Protein AF-A0A968TWA9-F1 (afdb_monomer_lite)

Secondary structure (DSSP, 8-state):
--SHHHHHHHHHHHHTB-TT--B---TT-EEEEEE-HHHHSPTTTS-SSSTTPPPHHHHHHHHHHHHHHGGGGTEEEEEEEE-SSPPEETTTEE----EEEEEEEPPP-

Foldseek 3Di:
DQVLVVPLLVQLCVQQADPVRDGDDDQPAKDWDKADLLVQPDPPQQDDDPQSAHDPVSSVVSVVVSQVCSVVSQWDWPDKDWDPAADAGPPRDGGYTMMIIITTGHDDD

Radius of gyration: 15.69 Å; chains: 1; bounding box: 40×24×42 Å

Sequence (109 aa):
MDQAKLAIPAAVRWLRQDDAGDAVANPSRGIITLIKPQYEAPPGMVHGKAGGILSDALTTEVVEQVLAQMPDWGIKVEGCIPSPIRGSAAGGKPGNQEYLAWGRVVGDS

pLDDT: mean 82.44, std 12.99, range [46.03, 97.94]

Structure (mmCIF, N/CA/C/O backbone):
data_AF-A0A968TWA9-F1
#
_entry.id   AF-A0A968TWA9-F1
#
loop_
_atom_site.group_PDB
_atom_site.id
_atom_site.type_symbol
_atom_site.label_atom_id
_atom_site.label_alt_id
_atom_site.label_comp_id
_atom_site.label_asym_id
_atom_site.label_entity_id
_atom_site.label_seq_id
_atom_site.pdbx_PDB_ins_code
_atom_site.Cartn_x
_atom_site.Cartn_y
_atom_site.Cartn_z
_atom_site.occupancy
_atom_site.B_iso_or_equiv
_atom_site.auth_seq_id
_atom_site.auth_comp_id
_atom_site.auth_asym_id
_atom_site.auth_atom_id
_atom_site.pdbx_PDB_model_num
ATOM 1 N N . MET A 1 1 ? -9.515 10.887 -1.932 1.00 56.19 1 MET A N 1
ATOM 2 C CA . MET A 1 1 ? -8.682 11.135 -3.129 1.00 56.19 1 MET A CA 1
ATOM 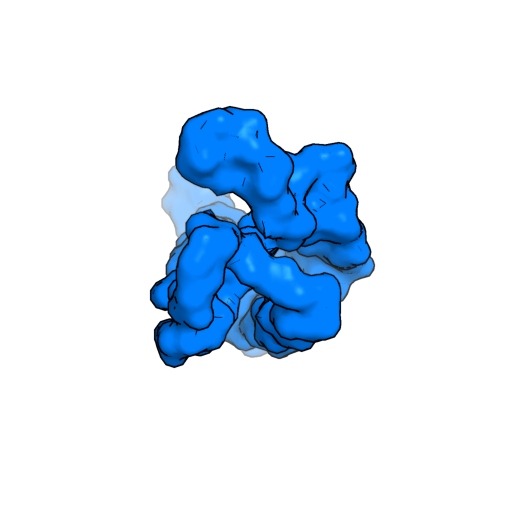3 C C . MET A 1 1 ? -7.687 10.010 -3.114 1.00 56.19 1 MET A C 1
ATOM 5 O O . MET A 1 1 ? -6.975 9.934 -2.126 1.00 56.19 1 MET A O 1
ATOM 9 N N . ASP A 1 2 ? -7.700 9.151 -4.128 1.00 74.06 2 ASP A N 1
ATOM 10 C CA . ASP A 1 2 ? -6.810 7.989 -4.188 1.00 74.06 2 ASP A CA 1
ATOM 11 C C . ASP A 1 2 ? -5.353 8.469 -4.324 1.00 74.06 2 ASP A C 1
ATOM 13 O O . ASP A 1 2 ? -4.989 9.067 -5.343 1.00 74.06 2 ASP A O 1
ATOM 17 N N . GLN A 1 3 ? -4.558 8.338 -3.260 1.00 75.50 3 GLN A N 1
ATOM 18 C CA . GLN A 1 3 ? -3.181 8.834 -3.222 1.00 75.50 3 GLN A CA 1
ATOM 19 C C . GLN A 1 3 ? -2.222 7.854 -3.887 1.00 75.50 3 GLN A C 1
ATOM 21 O O . GLN A 1 3 ? -1.278 8.289 -4.557 1.00 75.50 3 GLN A O 1
ATOM 26 N N . ALA A 1 4 ? -2.470 6.550 -3.745 1.00 68.81 4 ALA A N 1
ATOM 27 C CA . ALA A 1 4 ? -1.684 5.505 -4.387 1.00 68.81 4 ALA A CA 1
ATOM 28 C C . ALA A 1 4 ? -1.630 5.709 -5.910 1.00 68.81 4 ALA A C 1
ATOM 30 O O . ALA A 1 4 ? -0.547 5.667 -6.503 1.00 68.81 4 ALA A O 1
ATOM 31 N N . LYS A 1 5 ? -2.765 6.085 -6.512 1.00 78.69 5 LYS A N 1
ATOM 32 C CA . LYS A 1 5 ? -2.887 6.429 -7.934 1.00 78.69 5 LYS A CA 1
ATOM 33 C C . LYS A 1 5 ? -1.986 7.578 -8.395 1.00 78.69 5 LYS A C 1
ATOM 35 O O . LYS A 1 5 ? -1.680 7.677 -9.580 1.00 78.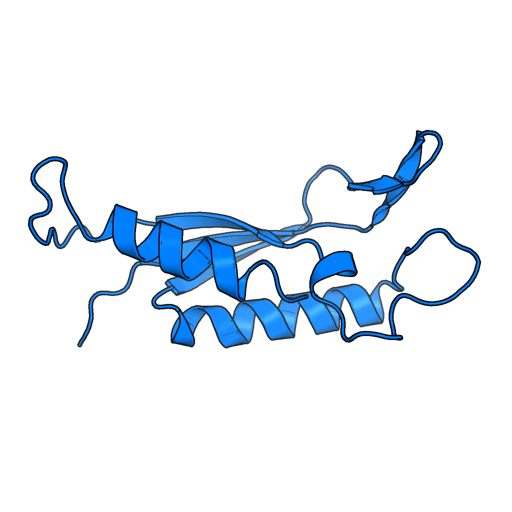69 5 LYS A O 1
ATOM 40 N N . LEU A 1 6 ? -1.565 8.467 -7.498 1.00 78.19 6 LEU A N 1
ATOM 41 C CA . LEU A 1 6 ? -0.683 9.589 -7.836 1.00 78.19 6 LEU A CA 1
ATOM 42 C C . LEU A 1 6 ? 0.786 9.254 -7.577 1.00 78.19 6 LEU A C 1
ATOM 44 O O . LEU A 1 6 ? 1.647 9.561 -8.400 1.00 78.19 6 LEU A O 1
ATOM 48 N N . ALA A 1 7 ? 1.076 8.627 -6.437 1.00 84.69 7 ALA A N 1
ATOM 49 C CA . ALA A 1 7 ? 2.443 8.368 -6.002 1.00 84.69 7 ALA A CA 1
ATOM 50 C C . ALA A 1 7 ? 3.107 7.223 -6.782 1.00 84.69 7 ALA A C 1
ATOM 52 O O . ALA A 1 7 ? 4.279 7.327 -7.150 1.00 84.69 7 ALA A O 1
ATOM 53 N N . ILE A 1 8 ? 2.371 6.140 -7.058 1.00 86.50 8 ILE A N 1
ATOM 54 C CA . ILE A 1 8 ? 2.941 4.931 -7.667 1.00 86.50 8 ILE A CA 1
ATOM 55 C C . ILE A 1 8 ? 3.383 5.178 -9.116 1.00 86.50 8 ILE A C 1
ATOM 57 O O . ILE A 1 8 ? 4.540 4.873 -9.414 1.00 86.50 8 ILE A O 1
ATOM 61 N N . PRO A 1 9 ? 2.576 5.790 -10.007 1.00 86.75 9 PRO A N 1
ATOM 62 C CA . PRO A 1 9 ? 3.028 6.065 -11.372 1.00 86.75 9 PRO A CA 1
ATOM 63 C C . PRO A 1 9 ? 4.264 6.974 -11.434 1.00 86.75 9 PRO A C 1
ATOM 65 O O . PRO A 1 9 ? 5.150 6.765 -12.264 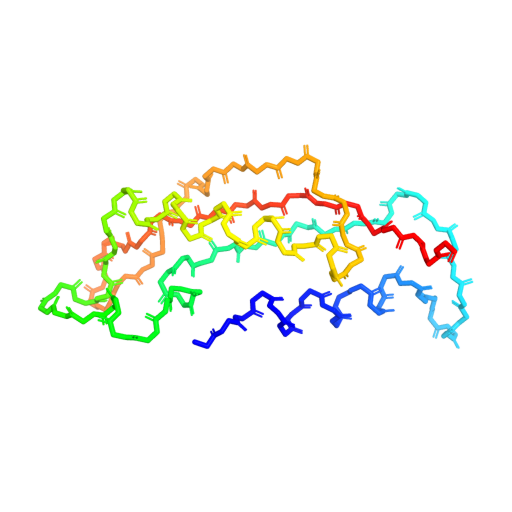1.00 86.75 9 PRO A O 1
ATOM 68 N N . ALA A 1 10 ? 4.365 7.956 -10.530 1.00 87.50 10 ALA A N 1
ATOM 69 C CA . ALA A 1 10 ? 5.542 8.816 -10.432 1.00 87.50 10 ALA A CA 1
ATOM 70 C C . ALA A 1 10 ? 6.793 8.023 -10.017 1.00 87.50 10 ALA A C 1
ATOM 72 O O . ALA A 1 10 ? 7.835 8.134 -10.667 1.00 87.50 10 ALA A O 1
ATOM 73 N N . ALA A 1 11 ? 6.677 7.170 -8.994 1.00 87.94 11 ALA A N 1
ATOM 74 C CA . ALA A 1 11 ? 7.769 6.307 -8.551 1.00 87.94 11 ALA A CA 1
ATOM 75 C C . ALA A 1 11 ? 8.203 5.314 -9.642 1.00 87.94 11 ALA A C 1
ATOM 77 O O . ALA A 1 11 ? 9.396 5.127 -9.869 1.00 87.94 11 ALA A O 1
ATOM 78 N N . VAL A 1 12 ? 7.247 4.722 -10.363 1.00 86.88 12 VAL A N 1
ATOM 79 C CA . VAL A 1 12 ? 7.518 3.821 -11.493 1.00 86.88 12 VAL A CA 1
ATOM 80 C C . VAL A 1 12 ? 8.287 4.538 -12.596 1.00 86.88 12 VAL A C 1
ATOM 82 O O . VAL A 1 12 ? 9.267 3.992 -13.099 1.00 86.88 12 VAL A O 1
ATOM 85 N N . ARG A 1 13 ? 7.907 5.776 -12.940 1.00 85.94 13 ARG A N 1
ATOM 86 C CA . ARG A 1 13 ? 8.647 6.587 -13.915 1.00 85.94 13 ARG A CA 1
ATOM 87 C C . ARG A 1 13 ? 10.108 6.772 -13.495 1.00 85.94 13 ARG A C 1
ATOM 89 O O . ARG A 1 13 ? 10.990 6.531 -14.314 1.00 85.94 13 ARG A O 1
ATOM 96 N N . TRP A 1 14 ? 10.367 7.153 -12.242 1.00 85.25 14 TRP A N 1
ATOM 97 C CA . TRP A 1 14 ? 11.736 7.313 -11.731 1.00 85.25 14 TRP A CA 1
ATOM 98 C C . TRP A 1 14 ? 12.522 6.004 -11.776 1.00 85.25 14 TRP A C 1
ATOM 100 O O . TRP A 1 14 ? 13.672 5.973 -12.197 1.00 85.25 14 TRP A O 1
ATOM 110 N N . LEU A 1 15 ? 11.885 4.896 -11.402 1.00 85.31 15 LEU A N 1
ATOM 111 C CA . LEU A 1 15 ? 12.520 3.583 -11.373 1.00 85.31 15 LEU A CA 1
ATOM 112 C C . LEU A 1 15 ? 12.722 2.958 -12.755 1.00 85.31 15 LEU A C 1
ATOM 114 O O . LEU A 1 15 ? 13.403 1.942 -12.850 1.00 85.31 15 LEU A O 1
ATOM 118 N N . ARG A 1 16 ? 12.187 3.520 -13.836 1.00 82.69 16 ARG A N 1
ATOM 119 C CA . ARG A 1 16 ? 12.453 3.026 -15.197 1.00 82.69 16 ARG A CA 1
ATOM 120 C C . ARG A 1 16 ? 13.620 3.729 -15.882 1.00 82.69 16 ARG A C 1
ATOM 122 O O . ARG A 1 16 ? 14.049 3.266 -16.932 1.00 82.69 16 ARG A O 1
ATOM 129 N N . GLN A 1 17 ? 14.137 4.802 -15.291 1.00 81.25 17 GLN A N 1
ATOM 130 C CA . GLN A 1 17 ? 15.170 5.647 -15.887 1.00 81.25 17 GLN A CA 1
ATOM 131 C C . GLN A 1 17 ? 16.464 5.605 -15.056 1.00 81.25 17 GLN A C 1
ATOM 133 O O . GLN A 1 17 ? 16.432 5.243 -13.876 1.00 81.25 17 GLN A O 1
ATOM 138 N N . ASP A 1 18 ? 17.618 5.880 -15.657 1.00 76.25 18 ASP A N 1
ATOM 139 C CA . ASP A 1 18 ? 18.845 6.226 -14.924 1.00 76.25 18 ASP A CA 1
ATOM 140 C C . ASP A 1 18 ? 18.981 7.745 -14.727 1.00 76.25 18 ASP A C 1
ATOM 142 O O . ASP A 1 18 ? 18.081 8.512 -15.072 1.00 76.25 18 ASP A O 1
ATOM 146 N N . ASP A 1 19 ? 20.107 8.182 -14.156 1.00 75.06 19 ASP A N 1
ATOM 147 C CA . ASP A 1 19 ? 20.394 9.598 -13.896 1.00 75.06 19 ASP A CA 1
ATOM 148 C C . ASP A 1 19 ? 20.480 10.441 -15.185 1.00 75.06 19 ASP A C 1
ATOM 150 O O . ASP A 1 19 ? 20.312 11.660 -15.133 1.00 75.06 19 ASP A O 1
ATOM 154 N N . ALA A 1 20 ? 20.721 9.807 -16.341 1.00 76.69 20 ALA A N 1
ATOM 155 C CA . ALA A 1 20 ? 20.717 10.447 -17.656 1.00 76.69 20 ALA A CA 1
ATOM 156 C C . ALA A 1 20 ? 19.315 10.479 -18.297 1.00 76.69 20 ALA A C 1
ATOM 158 O O . ALA A 1 20 ? 19.099 11.202 -19.271 1.00 76.69 20 ALA A O 1
ATOM 159 N N . GLY A 1 21 ? 18.344 9.759 -17.725 1.00 72.56 21 GLY A N 1
ATOM 160 C CA . GLY A 1 21 ? 16.976 9.647 -18.227 1.00 72.56 21 GLY A CA 1
ATOM 161 C C . GLY A 1 21 ? 16.760 8.483 -19.197 1.00 72.56 21 GLY A C 1
ATOM 162 O O . GLY A 1 21 ? 15.646 8.330 -19.710 1.00 72.56 21 GLY A O 1
ATOM 163 N N . ASP A 1 22 ? 17.782 7.658 -19.430 1.00 75.38 22 ASP A N 1
ATOM 164 C CA . ASP A 1 22 ? 17.717 6.520 -20.340 1.00 75.38 22 ASP A CA 1
ATOM 165 C C . ASP A 1 22 ? 16.972 5.349 -19.697 1.00 75.38 22 ASP A C 1
ATOM 167 O O . ASP A 1 22 ? 17.019 5.129 -18.484 1.00 75.38 22 ASP A O 1
ATOM 171 N N . ALA A 1 23 ? 16.240 4.587 -20.512 1.00 72.69 23 ALA A N 1
ATOM 172 C CA . ALA A 1 23 ? 15.473 3.449 -20.023 1.00 72.69 23 ALA A CA 1
ATOM 173 C C . ALA A 1 23 ? 16.409 2.334 -19.525 1.00 72.69 23 ALA A C 1
ATOM 175 O O . ALA A 1 23 ? 17.236 1.823 -20.280 1.00 72.69 23 ALA A O 1
ATOM 176 N N . VAL A 1 24 ? 16.228 1.897 -18.276 1.00 68.69 24 VAL A N 1
ATOM 177 C CA . VAL A 1 24 ? 17.010 0.806 -17.681 1.00 68.69 24 VAL A CA 1
ATOM 178 C C . VAL A 1 24 ? 16.101 -0.345 -17.278 1.00 68.69 24 VAL A C 1
ATOM 180 O O . VAL A 1 24 ? 15.308 -0.247 -16.340 1.00 68.69 24 VAL A O 1
ATOM 183 N N . ALA A 1 25 ? 16.276 -1.487 -17.943 1.00 62.78 25 ALA A N 1
ATOM 184 C CA . ALA A 1 25 ? 15.689 -2.745 -17.507 1.00 62.78 25 ALA A CA 1
ATOM 185 C C . ALA A 1 25 ? 16.510 -3.306 -16.336 1.00 62.78 25 ALA A C 1
ATOM 187 O O . ALA A 1 25 ? 17.590 -3.862 -16.527 1.00 62.78 25 ALA A O 1
ATOM 188 N N . ASN A 1 26 ? 16.008 -3.158 -15.109 1.00 69.00 26 ASN A N 1
ATOM 189 C CA . ASN A 1 26 ? 16.610 -3.772 -13.930 1.00 69.00 26 ASN A CA 1
ATOM 190 C C . ASN A 1 26 ? 15.534 -4.524 -13.122 1.00 69.00 26 ASN A C 1
ATOM 192 O O . ASN A 1 26 ? 14.684 -3.883 -12.499 1.00 69.00 26 ASN A O 1
ATOM 196 N N . PRO A 1 27 ? 15.571 -5.871 -13.097 1.00 63.41 27 PRO A N 1
ATOM 197 C CA . PRO A 1 27 ? 14.553 -6.696 -12.442 1.00 63.41 27 PRO A CA 1
ATOM 198 C C . PRO A 1 27 ? 14.538 -6.562 -10.909 1.00 63.41 27 PRO A C 1
ATOM 200 O O . PRO A 1 27 ? 13.596 -7.033 -10.270 1.00 63.41 27 PRO A O 1
ATOM 203 N N . SER A 1 28 ? 15.554 -5.918 -10.329 1.00 71.06 28 SER A N 1
ATOM 204 C CA . SER A 1 28 ? 15.691 -5.646 -8.895 1.00 71.06 28 SER A CA 1
ATOM 205 C C . SER A 1 28 ? 14.995 -4.352 -8.457 1.00 71.06 28 SER A C 1
ATOM 207 O O . SER A 1 28 ? 14.968 -4.054 -7.265 1.00 71.06 28 SER A O 1
ATOM 209 N N . ARG A 1 29 ? 14.460 -3.552 -9.391 1.00 84.25 29 ARG A N 1
ATOM 210 C CA . ARG A 1 29 ? 13.791 -2.285 -9.068 1.00 84.25 29 ARG A CA 1
ATOM 211 C C . ARG A 1 29 ? 12.345 -2.526 -8.627 1.00 84.25 29 ARG A C 1
ATOM 213 O O . ARG A 1 29 ? 11.559 -3.188 -9.304 1.00 84.25 29 ARG A O 1
ATOM 220 N N . GLY A 1 30 ? 11.987 -1.952 -7.488 1.00 89.69 30 GLY A N 1
ATOM 221 C CA . GLY A 1 30 ? 10.652 -2.050 -6.914 1.00 89.69 30 GLY A CA 1
ATOM 222 C C . GLY A 1 30 ? 10.417 -0.982 -5.859 1.00 89.69 30 GLY A C 1
ATOM 223 O O . GLY A 1 30 ? 11.310 -0.193 -5.547 1.00 89.69 30 GLY A O 1
ATOM 224 N N . ILE A 1 31 ? 9.205 -0.965 -5.320 1.00 92.62 31 ILE A N 1
ATOM 225 C CA . ILE A 1 31 ? 8.774 -0.020 -4.294 1.00 92.62 31 ILE A CA 1
ATOM 226 C C . ILE A 1 31 ? 8.237 -0.763 -3.082 1.00 92.62 31 ILE A C 1
ATOM 228 O O . ILE A 1 31 ? 7.553 -1.778 -3.214 1.00 92.62 31 ILE A O 1
ATOM 232 N N . ILE A 1 32 ? 8.494 -0.201 -1.904 1.00 94.62 32 ILE A N 1
ATOM 233 C CA . ILE A 1 32 ? 7.662 -0.430 -0.727 1.00 94.62 32 ILE A CA 1
ATOM 234 C C . ILE A 1 32 ? 6.811 0.824 -0.563 1.00 94.62 32 ILE A C 1
ATOM 236 O O . ILE A 1 32 ? 7.354 1.915 -0.396 1.00 94.62 32 ILE A O 1
ATOM 240 N N . THR A 1 33 ? 5.491 0.678 -0.634 1.00 94.38 33 THR A N 1
ATOM 241 C CA . THR A 1 33 ? 4.544 1.784 -0.448 1.00 94.38 33 THR A CA 1
ATOM 242 C C . THR A 1 33 ? 3.674 1.557 0.780 1.00 94.38 33 THR A C 1
ATOM 244 O O . THR A 1 33 ? 3.335 0.422 1.118 1.00 94.38 33 THR A O 1
ATOM 247 N N . LEU A 1 34 ? 3.326 2.651 1.453 1.00 95.19 34 LEU A N 1
ATOM 248 C CA . LEU A 1 34 ? 2.439 2.658 2.606 1.00 95.19 34 LEU A CA 1
ATOM 249 C C . LEU A 1 34 ? 1.019 2.984 2.137 1.00 95.19 34 LEU A C 1
ATOM 251 O O . LEU A 1 34 ? 0.726 4.122 1.775 1.00 95.19 34 LEU A O 1
ATOM 255 N N . ILE A 1 35 ? 0.139 1.989 2.166 1.00 94.56 35 ILE A N 1
ATOM 256 C CA . ILE A 1 35 ? -1.286 2.140 1.885 1.00 94.56 35 ILE A CA 1
ATOM 257 C C . ILE A 1 35 ? -1.963 2.649 3.155 1.00 94.56 35 ILE A C 1
ATOM 259 O O . ILE A 1 35 ? -1.853 2.037 4.224 1.00 94.56 35 ILE A O 1
ATOM 263 N N . LYS A 1 36 ? -2.675 3.770 3.024 1.00 92.00 36 LYS A N 1
ATOM 264 C CA . LYS A 1 36 ? -3.410 4.431 4.106 1.00 92.00 36 LYS A CA 1
ATOM 265 C C . LYS A 1 36 ? -4.907 4.400 3.807 1.00 92.00 36 LYS A C 1
ATOM 267 O O . LYS A 1 36 ? -5.411 5.350 3.204 1.00 92.00 36 LYS A O 1
ATOM 272 N N . PRO A 1 37 ? -5.636 3.345 4.214 1.00 90.88 37 PRO A N 1
ATOM 273 C CA . PRO A 1 37 ? -7.003 3.099 3.750 1.00 90.88 37 PRO A CA 1
ATOM 274 C C . PRO A 1 37 ? -7.963 4.276 3.973 1.00 90.88 37 PRO A C 1
ATOM 276 O O . PRO A 1 37 ? -8.839 4.529 3.157 1.00 90.88 37 PRO A O 1
ATOM 279 N N . GLN A 1 38 ? -7.750 5.080 5.017 1.00 87.19 38 GLN A N 1
ATOM 280 C CA . GLN A 1 38 ? -8.533 6.285 5.307 1.00 87.19 38 GLN A CA 1
ATOM 281 C C . GLN A 1 38 ? -8.443 7.399 4.251 1.00 87.19 38 GLN A C 1
ATOM 283 O O . GLN A 1 38 ? -9.288 8.292 4.243 1.00 87.19 38 GLN A O 1
ATOM 288 N N . TYR A 1 39 ? -7.425 7.385 3.390 1.00 87.75 39 TYR A N 1
ATOM 289 C CA . TYR A 1 39 ? -7.297 8.325 2.273 1.00 87.75 39 TYR A CA 1
ATOM 290 C C . TYR A 1 39 ? -7.738 7.717 0.939 1.00 87.75 39 TYR A C 1
ATOM 292 O O . TYR A 1 39 ? -8.214 8.457 0.073 1.00 87.75 39 TYR A O 1
ATOM 300 N N . GLU A 1 40 ? -7.642 6.392 0.825 1.00 87.38 40 GLU A N 1
ATOM 301 C CA . GLU A 1 40 ? -8.004 5.623 -0.369 1.00 87.38 40 GLU A CA 1
ATOM 302 C C . GLU A 1 40 ? -9.503 5.283 -0.429 1.00 87.38 40 GLU A C 1
ATOM 304 O O . GLU A 1 40 ? -10.060 5.127 -1.514 1.00 87.38 40 GLU A O 1
ATOM 309 N N . ALA A 1 41 ? -10.183 5.224 0.722 1.00 85.31 41 ALA A N 1
ATOM 310 C CA . ALA A 1 41 ? -11.610 4.930 0.801 1.00 85.31 41 ALA A CA 1
ATOM 311 C C . ALA A 1 41 ? -12.470 5.943 0.007 1.00 85.31 41 ALA A C 1
ATOM 313 O O . ALA A 1 41 ? -12.155 7.144 -0.028 1.00 85.31 41 ALA A O 1
ATOM 314 N N . PRO A 1 42 ? -13.605 5.504 -0.579 1.00 78.25 42 PRO A N 1
ATOM 315 C CA . PRO A 1 42 ? -14.505 6.386 -1.312 1.00 78.25 42 PRO A CA 1
ATOM 316 C C . PRO A 1 42 ? -14.987 7.588 -0.476 1.00 78.25 42 PRO A C 1
ATOM 318 O O . PRO A 1 42 ? -15.235 7.455 0.732 1.00 78.25 42 PRO A O 1
ATOM 321 N N . PRO A 1 43 ? -15.179 8.770 -1.098 1.00 69.12 43 PRO A N 1
ATOM 322 C CA . PRO A 1 43 ? -15.737 9.934 -0.416 1.00 69.12 43 PRO A CA 1
ATOM 323 C C . PRO A 1 43 ? -17.063 9.592 0.278 1.00 69.12 43 PRO A C 1
ATOM 325 O O . PRO A 1 43 ? -17.944 8.983 -0.320 1.00 69.12 43 PRO A O 1
ATOM 328 N N . GLY A 1 44 ? -17.207 9.983 1.545 1.00 67.50 44 GLY A N 1
ATOM 329 C CA . GLY A 1 44 ? -18.410 9.707 2.341 1.00 67.50 44 GLY A CA 1
ATOM 330 C C . GLY A 1 44 ? -18.375 8.405 3.149 1.00 67.50 44 GLY A C 1
ATOM 331 O O . GLY A 1 44 ? -19.147 8.286 4.095 1.00 67.50 44 GLY A O 1
ATOM 332 N N . MET A 1 45 ? -17.444 7.480 2.882 1.00 68.38 45 MET A N 1
ATOM 333 C CA . MET A 1 45 ? -17.215 6.321 3.767 1.00 68.38 45 MET A CA 1
ATOM 334 C C . MET A 1 45 ? -16.373 6.672 4.997 1.00 68.38 45 MET A C 1
ATOM 336 O O . MET A 1 45 ? -16.435 6.007 6.027 1.00 68.38 45 MET A O 1
ATOM 340 N N . VAL A 1 46 ? -15.649 7.788 4.920 1.00 64.44 46 VAL A N 1
ATOM 341 C CA . VAL A 1 46 ? -14.912 8.392 6.033 1.00 64.44 46 VAL A CA 1
ATOM 342 C C . VAL A 1 46 ? -15.767 9.496 6.668 1.00 64.44 46 VAL A C 1
ATOM 344 O O . VAL A 1 46 ? -15.351 10.650 6.730 1.00 64.44 46 VAL A O 1
ATOM 347 N N . HIS A 1 47 ? -17.023 9.225 7.032 1.00 46.41 47 HIS A N 1
ATOM 348 C CA . HIS A 1 47 ? -17.896 10.220 7.674 1.00 46.41 47 HIS A CA 1
ATOM 349 C C . HIS A 1 47 ? -18.490 9.691 8.981 1.00 46.41 47 HIS A C 1
ATOM 351 O O . HIS A 1 47 ? -19.246 8.726 8.995 1.00 46.41 47 HIS A O 1
ATOM 357 N N . GLY A 1 48 ? -18.191 10.395 10.081 1.00 47.31 48 GLY A N 1
ATOM 358 C CA . GLY A 1 48 ? -18.902 10.261 11.355 1.00 47.31 48 GLY A CA 1
ATOM 359 C C . GLY A 1 48 ? -17.996 10.135 12.581 1.00 47.31 48 GLY A C 1
ATOM 360 O O . GLY A 1 48 ? -17.307 9.139 12.732 1.00 47.31 48 GLY A O 1
ATOM 361 N N . LYS A 1 49 ? -18.057 11.150 13.463 1.00 46.97 49 LYS A N 1
ATOM 362 C CA . LYS A 1 49 ? -17.766 11.220 14.923 1.00 46.97 49 LYS A CA 1
ATOM 363 C C . LYS A 1 49 ? -16.469 10.624 15.521 1.00 46.97 49 LYS A C 1
ATOM 365 O O . LYS A 1 49 ? -16.075 11.075 16.591 1.00 46.97 49 LYS A O 1
ATOM 370 N N . ALA A 1 50 ? -15.769 9.708 14.858 1.00 54.69 50 ALA A N 1
ATOM 371 C CA . ALA A 1 50 ? -14.563 9.018 15.325 1.00 54.69 50 ALA A CA 1
ATOM 372 C C . ALA A 1 50 ? -13.311 9.398 14.508 1.00 54.69 50 ALA A C 1
ATOM 374 O O . ALA A 1 50 ? -12.457 8.562 14.240 1.00 54.69 50 ALA A O 1
ATOM 375 N N . GLY A 1 51 ? -13.210 10.657 14.064 1.00 60.38 51 GLY A N 1
ATOM 376 C CA . GLY A 1 51 ? -11.965 11.211 13.510 1.00 60.38 51 GLY A CA 1
ATOM 377 C C . GLY A 1 51 ? -11.418 10.541 12.241 1.00 60.38 51 GLY A C 1
ATOM 378 O O . GLY A 1 51 ? -10.229 10.674 11.976 1.00 60.38 51 GLY A O 1
ATOM 379 N N . GLY A 1 52 ? -12.250 9.831 11.471 1.00 72.69 52 GLY A N 1
ATOM 380 C CA . GLY A 1 52 ? -11.824 9.155 10.239 1.00 72.69 52 GLY A CA 1
ATOM 381 C C . GLY A 1 52 ? -11.195 7.773 10.445 1.00 72.69 52 GLY A C 1
ATOM 382 O O . GLY A 1 52 ? -10.391 7.348 9.619 1.00 72.69 52 GLY A O 1
ATOM 383 N N . ILE A 1 53 ? -11.535 7.080 11.538 1.00 80.81 53 ILE A N 1
ATOM 384 C CA . ILE A 1 53 ? -11.183 5.669 11.756 1.00 80.81 53 ILE A CA 1
ATOM 385 C C . ILE A 1 53 ? -12.152 4.757 10.984 1.00 80.81 53 ILE A C 1
ATOM 387 O O . ILE A 1 53 ? -13.368 4.914 11.089 1.00 80.81 53 ILE A O 1
ATOM 391 N N . LEU A 1 54 ? -11.609 3.806 10.226 1.00 83.75 54 LEU A N 1
ATOM 392 C CA . LEU A 1 54 ? -12.332 2.793 9.463 1.00 83.75 54 LEU A CA 1
ATOM 393 C C . LEU A 1 54 ? -12.557 1.528 10.299 1.00 83.75 54 LEU A C 1
ATOM 395 O O . LEU A 1 54 ? -11.803 1.231 11.225 1.00 83.75 54 LEU A O 1
ATOM 399 N N . SER A 1 55 ? -13.595 0.765 9.949 1.00 85.19 55 SER A N 1
ATOM 400 C CA . SER A 1 55 ? -13.753 -0.601 10.459 1.00 85.19 55 SER A CA 1
ATOM 401 C C . SER A 1 55 ? -12.695 -1.523 9.852 1.00 85.19 55 SER A C 1
ATOM 403 O O . SER A 1 55 ? -12.204 -1.260 8.753 1.00 85.19 55 SER A O 1
ATOM 405 N N . ASP A 1 56 ? -12.374 -2.626 10.528 1.00 84.50 56 ASP A N 1
ATOM 406 C CA . ASP A 1 56 ? -11.400 -3.599 10.016 1.00 84.50 56 ASP A CA 1
ATOM 407 C C . ASP A 1 56 ? -11.846 -4.185 8.664 1.00 84.50 56 ASP A C 1
ATOM 409 O O . ASP A 1 56 ? -11.040 -4.278 7.745 1.00 84.50 56 ASP A O 1
ATOM 413 N N . ALA A 1 57 ? -13.143 -4.475 8.502 1.00 87.62 57 ALA A N 1
ATOM 414 C CA . ALA A 1 57 ? -13.700 -4.983 7.246 1.00 87.62 57 ALA A CA 1
ATOM 415 C C . ALA A 1 57 ? -13.508 -3.996 6.082 1.00 87.62 57 ALA A C 1
ATOM 417 O O . ALA A 1 57 ? -13.003 -4.374 5.028 1.00 87.62 57 ALA A O 1
ATOM 418 N N . LEU A 1 58 ? -13.842 -2.718 6.297 1.00 88.12 58 LEU A N 1
ATOM 419 C CA . LEU A 1 58 ? -13.659 -1.676 5.282 1.00 88.12 58 LEU A CA 1
ATOM 420 C C . LEU A 1 58 ? -12.174 -1.394 5.017 1.00 88.12 58 LEU A C 1
ATOM 422 O O . LEU A 1 58 ? -11.783 -1.102 3.893 1.00 88.12 58 LEU A O 1
ATOM 426 N N . THR A 1 59 ? -11.334 -1.497 6.047 1.00 90.25 59 THR A N 1
ATOM 427 C CA . THR A 1 59 ? -9.879 -1.369 5.915 1.00 90.25 59 THR A CA 1
ATOM 428 C C . THR A 1 59 ? -9.335 -2.440 4.973 1.00 90.25 59 THR A C 1
ATOM 430 O O . THR A 1 59 ? -8.615 -2.103 4.036 1.00 90.25 59 THR A O 1
ATOM 433 N N . THR A 1 60 ? -9.692 -3.709 5.189 1.00 91.12 60 THR A N 1
ATOM 434 C CA . THR A 1 60 ? -9.272 -4.823 4.330 1.00 91.12 60 THR A CA 1
ATOM 435 C C . THR A 1 60 ? -9.763 -4.643 2.898 1.00 91.12 60 THR A C 1
ATOM 437 O O . THR A 1 60 ? -8.954 -4.722 1.979 1.00 91.12 60 THR A O 1
ATOM 440 N N . GLU A 1 61 ? -11.043 -4.315 2.708 1.00 93.12 61 GLU A N 1
ATOM 441 C CA . GLU A 1 61 ? -11.627 -4.102 1.379 1.00 93.12 61 GLU A CA 1
ATOM 442 C C . GLU A 1 61 ? -10.875 -3.019 0.590 1.00 93.12 61 GLU A C 1
ATOM 444 O O . GLU A 1 61 ? -10.496 -3.221 -0.563 1.00 93.12 61 GLU A O 1
ATOM 449 N N . VAL A 1 62 ? -10.605 -1.874 1.221 1.00 92.81 62 VAL A N 1
ATOM 450 C CA . VAL A 1 62 ? -9.890 -0.766 0.575 1.00 92.81 62 VAL A CA 1
ATOM 451 C C . VAL A 1 62 ? -8.451 -1.158 0.228 1.00 92.81 62 VAL A C 1
ATOM 453 O O . VAL A 1 62 ? -7.968 -0.820 -0.851 1.00 92.81 62 VAL A O 1
ATOM 456 N N . VAL A 1 63 ? -7.756 -1.891 1.105 1.00 95.31 63 VAL A N 1
ATOM 457 C CA . VAL A 1 63 ? -6.398 -2.383 0.813 1.00 95.31 63 VAL A CA 1
ATOM 458 C C . VAL A 1 63 ? -6.416 -3.321 -0.389 1.00 95.31 63 VAL A C 1
ATOM 460 O O . VAL A 1 63 ? -5.610 -3.147 -1.300 1.00 95.31 63 VAL A O 1
ATOM 463 N N . GLU A 1 64 ? -7.343 -4.276 -0.430 1.00 95.81 64 GLU A N 1
ATOM 464 C CA . GLU A 1 64 ? -7.481 -5.215 -1.546 1.00 95.81 64 GLU A CA 1
ATOM 465 C C . GLU A 1 64 ? -7.759 -4.492 -2.869 1.00 95.81 64 GLU A C 1
ATOM 467 O O . GLU A 1 64 ? -7.130 -4.801 -3.881 1.00 95.81 64 GLU A O 1
ATOM 472 N N . GLN A 1 65 ? -8.624 -3.474 -2.856 1.00 95.06 65 GLN A N 1
ATOM 473 C CA . GLN A 1 65 ? -8.906 -2.647 -4.032 1.00 95.06 65 GLN A CA 1
ATOM 474 C C . GLN A 1 65 ? -7.671 -1.887 -4.529 1.00 95.06 65 GLN A C 1
ATOM 476 O O . GLN A 1 65 ? -7.459 -1.793 -5.739 1.00 95.06 65 GLN A O 1
ATOM 481 N N . VAL A 1 66 ? -6.848 -1.345 -3.628 1.00 94.94 66 VAL A N 1
ATOM 482 C CA . VAL A 1 66 ? -5.602 -0.661 -4.010 1.00 94.94 66 VAL A CA 1
ATOM 483 C C . VAL A 1 66 ? -4.609 -1.660 -4.599 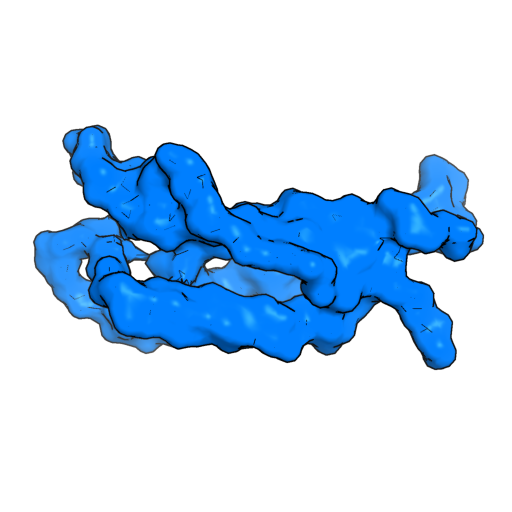1.00 94.94 66 VAL A C 1
ATOM 485 O O . VAL A 1 66 ? -4.070 -1.420 -5.677 1.00 94.94 66 VAL A O 1
ATOM 488 N N . LEU A 1 67 ? -4.401 -2.807 -3.942 1.00 96.12 67 LEU A N 1
ATOM 489 C CA . LEU A 1 67 ? -3.493 -3.854 -4.424 1.00 96.12 67 LEU A CA 1
ATOM 490 C C . LEU A 1 67 ? -3.903 -4.379 -5.807 1.00 96.12 67 LEU A C 1
ATOM 492 O O . LEU A 1 67 ? -3.037 -4.612 -6.648 1.00 96.12 67 LEU A O 1
ATOM 496 N N . ALA A 1 68 ? -5.207 -4.521 -6.060 1.00 95.56 68 ALA A N 1
ATOM 497 C CA . ALA A 1 68 ? -5.739 -4.958 -7.349 1.00 95.56 68 ALA A CA 1
ATOM 498 C C . ALA A 1 68 ? -5.504 -3.944 -8.484 1.00 95.56 68 ALA A C 1
ATOM 500 O O . ALA A 1 68 ? -5.419 -4.352 -9.638 1.00 95.56 68 ALA A O 1
ATOM 501 N N . GLN A 1 69 ? -5.367 -2.652 -8.171 1.00 94.44 69 GLN A N 1
ATOM 502 C CA . GLN A 1 69 ? -5.110 -1.585 -9.149 1.00 94.44 69 GLN A CA 1
ATOM 503 C C . GLN A 1 69 ? -3.618 -1.365 -9.436 1.00 94.44 69 GLN A C 1
ATOM 505 O O . GLN A 1 69 ? -3.262 -0.842 -10.488 1.00 94.44 69 GLN A O 1
ATOM 510 N N . MET A 1 70 ? -2.718 -1.774 -8.534 1.00 93.75 70 MET A N 1
ATOM 511 C CA . MET A 1 70 ? -1.269 -1.587 -8.705 1.00 93.75 70 MET A CA 1
ATOM 512 C C . MET A 1 70 ? -0.686 -2.148 -10.024 1.00 93.75 70 MET A C 1
ATOM 514 O O . MET A 1 70 ? 0.210 -1.498 -10.577 1.00 93.75 70 MET A O 1
ATOM 518 N N . PRO A 1 71 ? -1.166 -3.284 -10.575 1.00 92.81 71 PRO A N 1
ATOM 519 C CA . PRO A 1 71 ? -0.748 -3.766 -11.893 1.00 92.81 71 PRO A CA 1
ATOM 520 C C . PRO A 1 71 ? -0.995 -2.766 -13.024 1.00 92.81 71 PRO A C 1
ATOM 522 O O . PRO A 1 71 ? -0.111 -2.580 -13.861 1.00 92.81 71 PRO A O 1
ATOM 525 N N . ASP A 1 72 ? -2.125 -2.054 -13.001 1.00 92.19 72 ASP A N 1
ATOM 526 C CA . ASP A 1 72 ? -2.458 -1.023 -13.995 1.00 92.19 72 ASP A CA 1
ATOM 527 C C . ASP A 1 72 ? -1.499 0.177 -13.923 1.00 92.19 72 ASP A C 1
ATOM 529 O O . ASP A 1 72 ? -1.398 0.972 -14.857 1.00 92.19 72 ASP A O 1
ATOM 533 N N . TRP A 1 73 ? -0.763 0.306 -12.816 1.00 91.19 73 TRP A N 1
ATOM 534 C CA . TRP A 1 73 ? 0.266 1.325 -12.610 1.00 91.19 73 TRP A CA 1
ATOM 535 C C . TRP A 1 73 ? 1.686 0.806 -12.858 1.00 91.19 73 TRP A C 1
ATOM 537 O O . TRP A 1 73 ? 2.650 1.499 -12.543 1.00 91.19 73 TRP A O 1
ATOM 547 N N . GLY A 1 74 ? 1.840 -0.394 -13.427 1.00 90.38 74 GLY A N 1
ATOM 548 C CA . GLY A 1 74 ? 3.143 -0.968 -13.768 1.00 90.38 74 GLY A CA 1
ATOM 549 C C . GLY A 1 74 ? 3.870 -1.615 -12.587 1.00 90.38 74 GLY A C 1
ATOM 550 O O . GLY A 1 74 ? 5.093 -1.780 -12.636 1.00 90.38 74 GLY A O 1
ATOM 551 N N . ILE A 1 75 ? 3.142 -1.994 -11.531 1.00 92.81 75 ILE A N 1
ATOM 552 C CA . ILE A 1 75 ? 3.686 -2.719 -10.381 1.00 92.81 75 ILE A CA 1
ATOM 553 C C . ILE A 1 75 ? 3.087 -4.120 -10.288 1.00 92.81 75 ILE A C 1
ATOM 555 O O . ILE A 1 75 ? 1.886 -4.294 -10.099 1.00 92.81 75 ILE A O 1
ATOM 559 N N . LYS A 1 76 ? 3.947 -5.138 -10.287 1.00 93.31 76 LYS A N 1
ATOM 560 C CA . LYS A 1 76 ? 3.567 -6.469 -9.816 1.00 93.31 76 LYS A CA 1
ATOM 561 C C . LYS A 1 76 ? 3.726 -6.524 -8.299 1.00 93.31 76 LYS A C 1
ATOM 563 O O . LYS A 1 76 ? 4.849 -6.466 -7.799 1.00 93.31 76 LYS A O 1
ATOM 568 N N . VAL A 1 77 ? 2.617 -6.659 -7.579 1.00 95.56 77 VAL A N 1
ATOM 569 C CA . VAL A 1 77 ? 2.615 -6.858 -6.122 1.00 95.56 77 VAL A CA 1
ATOM 570 C C . VAL A 1 77 ? 3.177 -8.242 -5.795 1.00 95.56 77 VAL A C 1
ATOM 572 O O . VAL A 1 77 ? 2.720 -9.242 -6.341 1.00 95.56 77 VAL A O 1
ATOM 575 N N . GLU A 1 78 ? 4.166 -8.298 -4.903 1.00 95.62 78 GLU A N 1
ATOM 576 C CA . GLU A 1 78 ? 4.789 -9.553 -4.450 1.00 95.62 78 GLU A CA 1
ATOM 577 C C . GLU A 1 78 ? 4.437 -9.863 -2.982 1.00 95.62 78 GLU A C 1
ATOM 579 O O . GLU A 1 78 ? 4.539 -11.006 -2.544 1.00 95.62 78 GLU A O 1
ATOM 584 N N . GLY A 1 79 ? 4.001 -8.865 -2.206 1.00 96.50 79 GLY A N 1
ATOM 585 C CA . GLY A 1 79 ? 3.529 -9.079 -0.842 1.00 96.50 79 GLY A CA 1
ATOM 586 C C . GLY A 1 79 ? 2.958 -7.823 -0.194 1.00 96.50 79 GLY A C 1
ATOM 587 O O . GLY A 1 79 ? 3.281 -6.701 -0.582 1.00 96.50 79 GLY A O 1
ATOM 588 N N . CYS A 1 80 ? 2.118 -8.023 0.818 1.00 97.94 80 CYS A N 1
ATOM 589 C CA . CYS A 1 80 ? 1.552 -6.957 1.633 1.00 97.94 80 CYS A CA 1
ATOM 590 C C . CYS A 1 80 ? 1.460 -7.418 3.089 1.00 97.94 80 CYS A C 1
ATOM 592 O O . CYS A 1 80 ? 1.038 -8.542 3.358 1.00 97.94 80 CYS A O 1
ATOM 594 N N . ILE A 1 81 ? 1.842 -6.551 4.024 1.00 97.31 81 ILE A N 1
ATOM 595 C CA . ILE A 1 81 ? 1.742 -6.805 5.466 1.00 97.31 81 ILE A CA 1
ATOM 596 C C . ILE A 1 81 ? 1.101 -5.607 6.174 1.00 97.31 81 ILE A C 1
ATOM 598 O O . ILE A 1 81 ? 1.222 -4.479 5.689 1.00 97.31 81 ILE A O 1
ATOM 602 N N . PRO A 1 82 ? 0.451 -5.799 7.333 1.00 96.25 82 PRO A N 1
ATOM 603 C CA . PRO A 1 82 ? 0.094 -4.673 8.184 1.00 96.25 82 PRO A CA 1
ATOM 604 C C . PRO A 1 82 ? 1.362 -3.947 8.654 1.00 96.25 82 PRO A C 1
ATOM 606 O O . PRO A 1 82 ? 2.357 -4.569 9.028 1.00 96.25 82 PRO A O 1
ATOM 609 N N . SER A 1 83 ? 1.320 -2.616 8.657 1.00 93.38 83 SER A N 1
ATOM 610 C CA . SER A 1 83 ? 2.337 -1.786 9.300 1.00 93.38 83 SER A CA 1
ATOM 611 C C . SER A 1 83 ? 2.433 -2.139 10.793 1.00 93.38 83 SER A C 1
ATOM 613 O O . SER A 1 83 ? 1.394 -2.289 11.447 1.00 93.38 83 SER A O 1
ATOM 615 N N . PRO A 1 84 ? 3.647 -2.215 11.371 1.00 92.50 84 PRO A N 1
ATOM 616 C CA . PRO A 1 84 ? 3.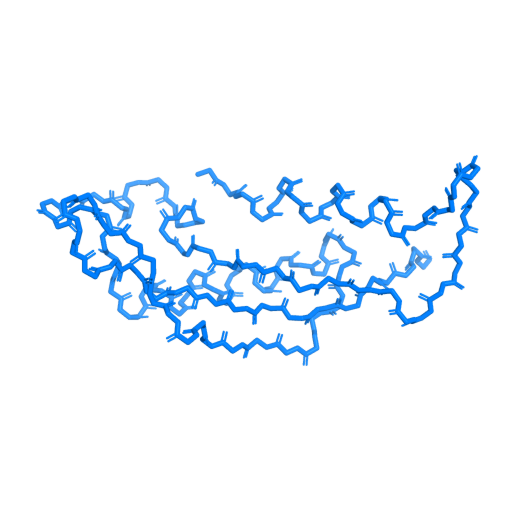830 -2.495 12.797 1.00 92.50 84 PRO A CA 1
ATOM 617 C C . PRO A 1 84 ? 3.313 -1.362 13.695 1.00 92.50 84 PRO A C 1
ATOM 619 O O . PRO A 1 84 ? 3.138 -1.554 14.896 1.00 92.50 84 PRO A O 1
ATOM 622 N N . ILE A 1 85 ? 3.076 -0.181 13.116 1.00 89.31 85 ILE A N 1
ATOM 623 C CA . ILE A 1 85 ? 2.493 0.974 13.792 1.00 89.31 85 ILE A CA 1
ATOM 624 C C . ILE A 1 85 ? 1.187 1.378 13.113 1.00 89.31 85 ILE A C 1
ATOM 626 O O . ILE A 1 85 ? 1.061 1.341 11.887 1.00 89.31 85 ILE A O 1
ATOM 630 N N . ARG A 1 86 ? 0.219 1.801 13.924 1.00 87.38 86 ARG A N 1
ATOM 631 C CA . ARG A 1 86 ? -0.998 2.452 13.433 1.00 87.38 86 ARG A CA 1
ATOM 632 C C . ARG A 1 86 ? -0.709 3.915 13.104 1.00 87.38 86 ARG A C 1
ATOM 634 O O . ARG A 1 86 ? 0.151 4.530 13.737 1.00 87.38 86 ARG A O 1
ATOM 641 N N . GLY A 1 87 ? -1.456 4.478 12.156 1.00 83.38 87 GLY A N 1
ATOM 642 C CA . GLY A 1 87 ? -1.433 5.916 11.889 1.00 83.38 87 GLY A CA 1
ATOM 643 C C . GLY A 1 87 ? -1.865 6.717 13.124 1.00 83.38 87 GLY A C 1
ATOM 644 O O . GLY A 1 87 ? -2.472 6.176 14.048 1.00 83.38 87 GLY A O 1
ATOM 645 N N . SER A 1 88 ? -1.570 8.014 13.166 1.00 75.19 88 SER A N 1
ATOM 646 C CA . SER A 1 88 ? -2.018 8.897 14.249 1.00 75.19 88 SER A CA 1
ATOM 647 C C . SER A 1 88 ? -3.364 9.544 13.916 1.00 75.19 88 SER A C 1
ATOM 649 O O . SER A 1 88 ? -3.588 10.016 12.802 1.00 75.19 88 SER A O 1
ATOM 651 N N . ALA A 1 89 ? -4.274 9.584 14.890 1.00 69.94 89 ALA A N 1
ATOM 652 C CA . ALA A 1 89 ? -5.476 10.410 14.823 1.00 69.94 89 ALA A CA 1
ATOM 653 C C . ALA A 1 89 ? -5.239 11.761 15.523 1.00 69.94 89 ALA A C 1
ATOM 655 O O . ALA A 1 89 ? -4.362 11.894 16.385 1.00 69.94 89 ALA A O 1
ATOM 656 N N . ALA A 1 90 ? -6.037 12.777 15.171 1.00 62.47 90 ALA A N 1
ATOM 657 C CA . ALA A 1 90 ? -5.970 14.095 15.803 1.00 62.47 90 ALA A CA 1
ATOM 658 C C . ALA A 1 90 ? -6.057 13.982 17.340 1.00 62.47 90 ALA A C 1
ATOM 660 O O . ALA A 1 90 ? -6.909 13.272 17.879 1.00 62.47 90 ALA A O 1
ATOM 661 N N . GLY A 1 91 ? -5.159 14.674 18.048 1.00 64.12 91 GLY A N 1
ATOM 662 C CA . GLY A 1 91 ? -5.075 14.619 19.512 1.00 64.12 91 GLY A CA 1
ATOM 663 C C . GLY A 1 91 ? -4.305 13.419 20.082 1.00 64.12 91 GLY A C 1
ATOM 664 O O . GLY A 1 91 ? -4.512 13.080 21.243 1.00 64.12 91 GLY A O 1
ATOM 665 N N . GLY A 1 92 ? -3.442 12.766 19.291 1.00 66.50 92 GLY A N 1
ATOM 666 C CA . GLY A 1 92 ? -2.502 11.744 19.781 1.00 66.50 92 GLY A CA 1
ATOM 667 C C . GLY A 1 92 ? -3.122 10.370 20.050 1.00 66.50 92 GLY A C 1
ATOM 668 O O . GLY A 1 92 ? -2.508 9.531 20.704 1.00 66.50 92 GLY A O 1
ATOM 669 N N . LYS A 1 93 ? -4.341 10.128 19.558 1.00 71.62 93 LYS A N 1
ATOM 670 C CA . LYS A 1 93 ? -5.024 8.836 19.688 1.00 71.62 93 LYS A CA 1
ATOM 671 C C . LYS A 1 93 ? -4.536 7.848 18.616 1.00 71.62 93 LYS A C 1
ATOM 673 O O . LYS A 1 93 ? -4.161 8.291 17.525 1.00 71.62 93 LYS A O 1
ATOM 678 N N . PRO A 1 94 ? -4.580 6.528 18.881 1.00 75.12 94 PRO A N 1
ATOM 679 C CA . PRO A 1 94 ? -4.335 5.517 17.857 1.00 75.12 94 PRO A CA 1
ATOM 680 C C . PRO A 1 94 ? -5.307 5.696 16.685 1.00 75.12 94 PRO A C 1
ATOM 682 O O . PRO A 1 94 ? -6.516 5.802 16.893 1.00 75.12 94 PRO A O 1
ATOM 685 N N . GLY A 1 95 ? -4.774 5.769 15.471 1.00 84.31 95 GLY A N 1
ATOM 686 C CA . GLY A 1 95 ? -5.529 5.901 14.229 1.00 84.31 95 GLY A CA 1
ATOM 687 C C . GLY A 1 95 ? -5.692 4.570 13.494 1.00 84.31 95 GLY A C 1
ATOM 688 O O . GLY A 1 95 ? -5.712 3.494 14.098 1.00 84.31 95 GLY A O 1
ATOM 689 N N . ASN A 1 96 ? -5.838 4.661 12.174 1.00 87.38 96 ASN A N 1
ATOM 690 C CA . ASN A 1 96 ? -6.106 3.519 11.302 1.00 87.38 96 ASN A CA 1
ATOM 691 C C . ASN A 1 96 ? -4.925 2.549 11.220 1.00 87.38 96 ASN A C 1
ATOM 693 O O . ASN A 1 96 ? -3.762 2.951 11.302 1.00 87.38 96 ASN A O 1
ATOM 697 N N . GLN A 1 97 ? -5.237 1.268 11.021 1.00 91.69 97 GLN A N 1
ATOM 698 C CA . GLN A 1 97 ? -4.240 0.301 10.581 1.00 91.69 97 GLN A CA 1
ATOM 699 C C . GLN A 1 97 ? -3.826 0.643 9.143 1.00 91.69 97 GLN A C 1
ATOM 701 O O . GLN A 1 97 ? -4.671 0.775 8.262 1.00 91.69 97 GLN A O 1
ATOM 706 N N . GLU A 1 98 ? -2.524 0.782 8.920 1.00 93.94 98 GLU A N 1
ATOM 707 C CA . GLU A 1 98 ? -1.930 1.042 7.603 1.00 93.94 98 GLU A CA 1
ATOM 708 C C . GLU A 1 98 ? -1.179 -0.211 7.1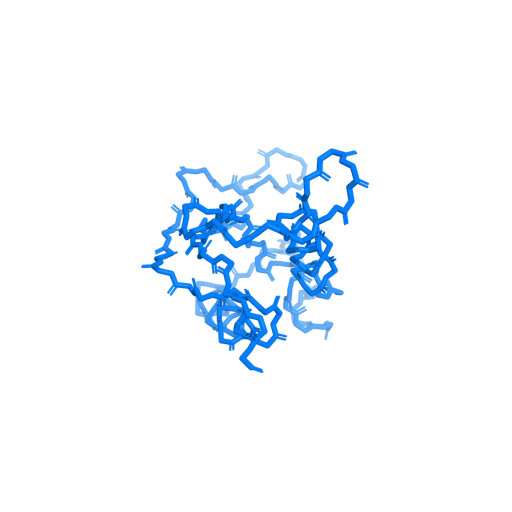31 1.00 93.94 98 GLU A C 1
ATOM 710 O O . GLU A 1 98 ? -0.920 -1.115 7.935 1.00 93.94 98 GLU A O 1
ATOM 715 N N . TYR A 1 99 ? -0.849 -0.294 5.842 1.00 96.44 99 TYR A N 1
ATOM 716 C CA . TYR A 1 99 ? -0.283 -1.502 5.231 1.00 96.44 99 TYR A CA 1
ATOM 717 C C . TYR A 1 99 ? 0.938 -1.183 4.377 1.00 96.44 99 TYR A C 1
ATOM 719 O O . TYR A 1 99 ? 0.962 -0.180 3.673 1.00 96.44 99 TYR A O 1
ATOM 727 N N . LEU A 1 100 ? 1.949 -2.046 4.426 1.00 97.25 100 LEU A N 1
ATOM 728 C CA . LEU A 1 100 ? 3.141 -1.964 3.591 1.00 97.25 100 LEU A CA 1
ATOM 729 C C . LEU A 1 100 ? 3.012 -2.965 2.448 1.00 97.25 100 LEU A C 1
ATOM 731 O O . LEU A 1 100 ? 2.979 -4.172 2.694 1.00 97.25 100 LEU A O 1
ATOM 735 N N . ALA A 1 101 ? 2.972 -2.466 1.216 1.00 97.00 101 ALA A N 1
ATOM 736 C CA . ALA A 1 101 ? 2.967 -3.282 0.010 1.00 97.00 101 ALA A CA 1
ATOM 737 C C . ALA A 1 101 ? 4.331 -3.213 -0.680 1.00 97.00 101 ALA A C 1
ATOM 739 O O . ALA A 1 101 ? 4.824 -2.126 -0.983 1.00 97.00 101 ALA A O 1
ATOM 740 N N . TRP A 1 102 ? 4.927 -4.377 -0.937 1.00 96.00 102 TRP A N 1
ATOM 741 C CA . TRP A 1 102 ? 6.114 -4.530 -1.772 1.00 96.00 102 TRP A CA 1
ATOM 742 C C . TRP A 1 102 ? 5.693 -4.966 -3.172 1.00 96.00 102 TRP A C 1
ATOM 744 O O . TRP A 1 102 ? 4.938 -5.930 -3.346 1.00 96.00 102 TRP A O 1
ATOM 754 N N . GLY A 1 103 ? 6.221 -4.282 -4.180 1.00 93.69 103 GLY A N 1
ATOM 755 C CA . GLY A 1 103 ? 6.006 -4.659 -5.564 1.00 93.69 103 GLY A CA 1
ATOM 756 C C . GLY A 1 103 ? 7.196 -4.335 -6.447 1.00 93.69 103 GLY A C 1
ATOM 757 O O . GLY A 1 103 ? 7.937 -3.381 -6.210 1.00 93.69 103 GLY A O 1
ATOM 758 N N . ARG A 1 104 ? 7.370 -5.143 -7.488 1.00 91.94 104 ARG A N 1
ATOM 759 C CA . ARG A 1 104 ? 8.396 -4.931 -8.508 1.00 91.94 104 ARG A CA 1
ATOM 760 C C . ARG A 1 104 ? 7.835 -4.110 -9.650 1.00 91.94 104 ARG A C 1
ATOM 762 O O . ARG A 1 104 ? 6.687 -4.302 -10.052 1.00 91.94 104 ARG A O 1
ATOM 769 N N . VAL A 1 105 ? 8.673 -3.244 -10.204 1.00 89.19 105 VAL A N 1
ATOM 770 C CA . VAL A 1 105 ? 8.346 -2.545 -11.444 1.00 89.19 105 VAL A CA 1
ATOM 771 C C . VAL A 1 105 ? 8.384 -3.558 -12.582 1.00 89.19 105 VAL A C 1
ATOM 773 O O . VAL A 1 105 ? 9.382 -4.256 -12.763 1.00 89.19 105 VAL A O 1
ATOM 776 N N . VAL A 1 106 ? 7.296 -3.655 -13.341 1.00 83.94 106 VAL A N 1
ATOM 777 C CA . VAL A 1 106 ? 7.270 -4.436 -14.583 1.00 83.94 106 VAL A CA 1
ATOM 778 C C . VAL A 1 106 ? 7.592 -3.519 -15.759 1.00 83.94 106 VAL A C 1
ATOM 780 O O . VAL A 1 106 ? 7.208 -2.349 -15.756 1.00 83.94 106 VAL A O 1
ATOM 783 N N . GLY A 1 107 ? 8.360 -4.016 -16.731 1.00 68.25 107 GLY A N 1
ATOM 784 C CA . GLY A 1 107 ? 8.603 -3.302 -17.988 1.00 68.25 107 GLY A CA 1
ATOM 785 C C . GLY A 1 107 ? 7.335 -3.263 -18.838 1.00 68.25 107 GLY A C 1
ATOM 786 O O . GLY A 1 107 ? 6.480 -4.139 -18.695 1.00 68.25 107 GLY A O 1
ATOM 787 N N . ASP A 1 108 ? 7.208 -2.254 -19.700 1.00 59.84 108 ASP A N 1
ATOM 788 C CA . ASP A 1 108 ? 6.160 -2.268 -20.723 1.00 59.84 108 ASP A CA 1
ATOM 789 C C . ASP A 1 108 ? 6.422 -3.474 -21.632 1.00 59.84 108 ASP A C 1
ATOM 791 O O . ASP A 1 108 ? 7.545 -3.661 -22.105 1.00 59.84 108 ASP A O 1
ATOM 795 N N . SER A 1 109 ? 5.421 -4.345 -21.759 1.00 46.03 109 SER A N 1
ATOM 796 C CA . SER A 1 109 ? 5.458 -5.481 -22.688 1.00 46.03 109 SER A CA 1
ATOM 797 C C . SER A 1 109 ? 5.237 -5.005 -24.116 1.00 46.03 109 SER A C 1
ATOM 799 O O . SER A 1 109 ? 4.440 -4.054 -24.284 1.00 46.03 109 SER A O 1
#